Protein AF-A0A0R3T380-F1 (afdb_monomer_lite)

Radius of gyration: 19.11 Å; chains: 1; bounding box: 50×28×54 Å

Secondary structure (DSSP, 8-state):
-------HHHHHHHHHHHHHT-GGG-SS-----HHHHHHHHHHHHHHH---GGG-SSHHHHHHHHHHHHHHH---TT-TTTHHHHHHHTGGGS--TTTSPPPSS-S----HHHHHHHHHHHHHHHSTT--TT-TT-HHHHHHHHHHHHHHHHHHHH-SSHHHHHHHHHHHHHHHH-GGG-

Organism: Rodentolepis nana (NCBI:txid102285)

Structure (mmCIF, N/CA/C/O backbone):
data_AF-A0A0R3T380-F1
#
_entry.id   AF-A0A0R3T380-F1
#
loop_
_atom_site.group_PDB
_atom_site.id
_atom_site.type_symbol
_atom_site.label_atom_id
_atom_site.label_alt_id
_atom_site.label_comp_id
_atom_site.label_asym_id
_atom_site.label_entity_id
_atom_site.label_seq_id
_atom_site.pdbx_PDB_ins_code
_atom_site.Cartn_x
_atom_site.Cartn_y
_atom_site.Cartn_z
_atom_site.occupancy
_atom_site.B_iso_or_equiv
_atom_site.auth_seq_id
_atom_site.auth_comp_id
_atom_site.auth_asym_id
_atom_site.auth_atom_id
_atom_site.pdbx_PDB_model_num
ATOM 1 N N . MET A 1 1 ? -23.401 3.546 25.380 1.00 41.09 1 MET A N 1
ATOM 2 C CA . MET A 1 1 ? -23.414 2.854 24.072 1.00 41.09 1 MET A CA 1
ATOM 3 C C . MET A 1 1 ? -22.214 3.359 23.291 1.00 41.09 1 MET A C 1
ATOM 5 O O . MET A 1 1 ? -22.140 4.555 23.051 1.00 41.09 1 MET A O 1
ATOM 9 N N . SER A 1 2 ? -21.226 2.510 23.009 1.00 48.88 2 SER A N 1
ATOM 10 C CA . SER A 1 2 ? -20.008 2.932 22.303 1.00 48.88 2 SER A CA 1
ATOM 11 C C . SER A 1 2 ? -20.319 3.107 20.818 1.00 48.88 2 SER A C 1
ATOM 13 O O . SER A 1 2 ? -20.612 2.131 20.134 1.00 48.88 2 SER A O 1
ATOM 15 N N . THR A 1 3 ? -20.311 4.347 20.334 1.00 62.59 3 THR A N 1
ATOM 16 C CA . THR A 1 3 ? -20.633 4.682 18.942 1.00 62.59 3 THR A CA 1
ATOM 17 C C . THR A 1 3 ? -19.577 4.109 18.000 1.00 62.59 3 THR A C 1
ATOM 19 O O . THR A 1 3 ? -18.395 4.439 18.109 1.00 62.59 3 THR A O 1
ATOM 22 N N . ILE A 1 4 ? -20.001 3.259 17.063 1.00 73.56 4 ILE A N 1
ATOM 23 C CA . ILE A 1 4 ? -19.165 2.793 15.954 1.00 73.56 4 ILE A CA 1
ATOM 24 C C . ILE A 1 4 ? -18.767 4.017 15.122 1.00 73.56 4 ILE A C 1
ATOM 26 O O . ILE A 1 4 ? -19.634 4.782 14.703 1.00 73.56 4 ILE A O 1
ATOM 30 N N . ARG A 1 5 ? -17.465 4.238 14.905 1.00 84.19 5 ARG A N 1
ATOM 31 C CA . ARG A 1 5 ? -16.975 5.468 14.265 1.00 84.19 5 ARG A CA 1
ATOM 32 C C . ARG A 1 5 ? -16.072 5.163 13.078 1.00 84.19 5 ARG A C 1
ATOM 34 O O . ARG A 1 5 ? -14.933 4.739 13.254 1.00 84.19 5 ARG A O 1
ATOM 41 N N . LEU A 1 6 ? -16.556 5.453 11.876 1.00 91.62 6 LEU A N 1
ATOM 42 C CA . LEU A 1 6 ? -15.710 5.580 10.694 1.00 91.62 6 LEU A CA 1
ATOM 43 C C . LEU A 1 6 ? -14.883 6.870 10.812 1.00 91.62 6 LEU A C 1
ATOM 45 O O . LEU A 1 6 ? -15.432 7.946 11.050 1.00 91.62 6 LEU A O 1
ATOM 49 N N . SER A 1 7 ? -13.562 6.773 10.687 1.00 94.25 7 SER A N 1
ATOM 50 C CA . SER A 1 7 ? -12.667 7.935 10.672 1.00 94.25 7 SER A CA 1
ATOM 51 C C . SER A 1 7 ? -11.362 7.608 9.952 1.00 94.25 7 SER A C 1
ATOM 53 O O . SER A 1 7 ? -10.952 6.446 9.905 1.00 94.25 7 SER A O 1
ATOM 55 N N . LYS A 1 8 ? -10.679 8.640 9.439 1.00 93.12 8 LYS A N 1
ATOM 56 C CA . LYS A 1 8 ? -9.344 8.496 8.834 1.00 93.12 8 LYS A CA 1
ATOM 57 C C . LYS A 1 8 ? -8.346 7.823 9.786 1.00 93.12 8 LYS A C 1
ATOM 59 O O . LYS A 1 8 ? -7.592 6.946 9.375 1.00 93.12 8 LYS A O 1
ATOM 64 N N . ASP A 1 9 ? -8.405 8.170 11.073 1.00 92.50 9 ASP A N 1
ATOM 65 C CA . ASP A 1 9 ? -7.501 7.624 12.083 1.00 92.50 9 ASP A CA 1
ATOM 66 C C . ASP A 1 9 ? -7.775 6.135 12.309 1.00 92.50 9 ASP A C 1
ATOM 68 O O . ASP A 1 9 ? -6.839 5.343 12.374 1.00 92.50 9 ASP A O 1
ATOM 72 N N . ASN A 1 10 ? -9.047 5.726 12.367 1.00 93.62 10 ASN A N 1
ATOM 73 C CA . ASN A 1 10 ? -9.406 4.319 12.543 1.00 93.62 10 ASN A CA 1
ATOM 74 C C . ASN A 1 10 ? -9.007 3.469 11.328 1.00 93.62 10 ASN A C 1
ATOM 76 O O . ASN A 1 10 ? -8.533 2.348 11.516 1.00 93.62 10 ASN A O 1
ATOM 80 N N . ILE A 1 11 ? -9.114 4.001 10.101 1.00 94.94 11 ILE A N 1
ATOM 81 C CA . ILE A 1 11 ? -8.589 3.326 8.903 1.00 94.94 11 ILE A CA 1
ATOM 82 C C . ILE A 1 11 ? -7.064 3.200 8.986 1.00 94.94 11 ILE A C 1
ATOM 84 O O . ILE A 1 11 ? -6.543 2.103 8.786 1.00 94.94 11 ILE A O 1
ATOM 88 N N . ARG A 1 12 ? -6.343 4.275 9.334 1.00 94.81 12 ARG A N 1
ATOM 89 C CA . ARG A 1 12 ? -4.881 4.225 9.498 1.00 94.81 12 ARG A CA 1
ATOM 90 C C . ARG A 1 12 ? -4.475 3.150 10.510 1.00 94.81 12 ARG A C 1
ATOM 92 O O . ARG A 1 12 ? -3.640 2.314 10.190 1.00 94.81 12 ARG A O 1
ATOM 99 N N . TRP A 1 13 ? -5.087 3.119 11.697 1.00 92.69 13 TRP A N 1
ATOM 100 C CA . TRP A 1 13 ? -4.752 2.134 12.737 1.00 92.69 13 TRP A CA 1
ATOM 101 C C . TRP A 1 13 ? -5.115 0.703 12.360 1.00 92.69 13 TRP A C 1
ATOM 103 O O . TRP A 1 13 ? -4.351 -0.218 12.655 1.00 92.69 13 TRP A O 1
ATOM 113 N N . MET A 1 14 ? -6.243 0.508 11.674 1.00 92.75 14 MET A N 1
ATOM 114 C CA . MET A 1 14 ? -6.586 -0.784 11.091 1.00 92.75 14 MET A CA 1
ATOM 115 C C . MET A 1 14 ? -5.469 -1.269 10.159 1.00 92.75 14 MET A C 1
ATOM 117 O O . MET A 1 14 ? -5.038 -2.414 10.287 1.00 92.75 14 MET A O 1
ATOM 121 N N . LEU A 1 15 ? -4.992 -0.413 9.250 1.00 92.50 15 LEU A N 1
ATOM 122 C CA . LEU A 1 15 ? -3.957 -0.753 8.270 1.00 92.50 15 LEU A CA 1
ATOM 123 C C . LEU A 1 15 ? -2.593 -0.986 8.938 1.00 92.50 15 LEU A C 1
ATOM 125 O O . LEU A 1 15 ? -2.008 -2.046 8.726 1.00 92.50 15 LEU A O 1
ATOM 129 N N . HIS A 1 16 ? -2.158 -0.086 9.826 1.00 91.38 16 HIS A N 1
ATOM 130 C CA . HIS A 1 16 ? -0.963 -0.248 10.665 1.00 91.38 16 HIS A CA 1
ATOM 131 C C . HIS A 1 16 ? -0.956 -1.587 11.410 1.00 91.38 16 HIS A C 1
ATOM 133 O O . HIS A 1 16 ? 0.041 -2.302 11.438 1.00 91.38 16 HIS A O 1
ATOM 139 N N . SER A 1 17 ? -2.082 -1.976 12.019 1.00 88.50 17 SER A N 1
ATOM 140 C CA . SER A 1 17 ? -2.124 -3.209 12.811 1.00 88.50 17 SER A CA 1
ATOM 141 C C . SER A 1 17 ? -1.861 -4.470 11.976 1.00 88.50 17 SER A C 1
ATOM 143 O O . SER A 1 17 ? -1.377 -5.462 12.523 1.00 88.50 17 SER A O 1
ATOM 145 N N . ARG A 1 18 ? -2.118 -4.454 10.659 1.00 84.56 18 ARG A N 1
ATOM 146 C CA . ARG A 1 18 ? -1.849 -5.601 9.773 1.00 84.56 18 ARG A CA 1
ATOM 147 C C . ARG A 1 18 ? -0.351 -5.860 9.624 1.00 84.56 18 ARG A C 1
ATOM 149 O O . ARG A 1 18 ? 0.056 -7.015 9.686 1.00 84.56 18 ARG A O 1
ATOM 156 N N . THR A 1 19 ? 0.454 -4.808 9.490 1.00 79.44 19 THR A N 1
ATOM 157 C CA . THR A 1 19 ? 1.919 -4.904 9.389 1.00 79.44 19 THR A CA 1
ATOM 158 C C . THR A 1 19 ? 2.558 -5.057 10.770 1.00 79.44 19 THR A C 1
ATOM 160 O O . THR A 1 19 ? 3.451 -5.874 10.969 1.00 79.44 19 THR A O 1
ATOM 163 N N . CYS A 1 20 ? 2.045 -4.340 11.770 1.00 82.44 20 CYS A N 1
ATOM 164 C CA . CYS A 1 20 ? 2.656 -4.266 13.092 1.00 82.44 20 CYS A CA 1
ATOM 165 C C . CYS A 1 20 ? 2.381 -5.477 14.009 1.00 82.44 20 CYS A C 1
ATOM 167 O O . CYS A 1 20 ? 3.072 -5.675 15.007 1.00 82.44 20 CYS A O 1
ATOM 169 N N . THR A 1 21 ? 1.358 -6.291 13.746 1.00 65.88 21 THR A N 1
ATOM 170 C CA . THR A 1 21 ? 1.031 -7.444 14.614 1.00 65.88 21 THR A CA 1
ATOM 171 C C . THR A 1 21 ? 1.586 -8.773 14.109 1.00 65.88 21 THR A C 1
ATOM 173 O O . THR A 1 21 ? 1.270 -9.817 14.685 1.00 65.88 21 THR A O 1
ATOM 176 N N . ASP A 1 22 ? 2.334 -8.772 13.009 1.00 68.31 22 ASP A N 1
ATOM 177 C CA . ASP A 1 22 ? 2.970 -9.968 12.468 1.00 68.31 22 ASP A CA 1
ATOM 178 C C . ASP A 1 22 ? 4.341 -10.176 13.132 1.00 68.31 22 ASP A C 1
ATOM 180 O O . ASP A 1 22 ? 5.303 -9.453 12.890 1.00 68.31 22 ASP A O 1
ATOM 184 N N . GLU A 1 23 ? 4.410 -11.156 14.031 1.00 60.22 23 GLU A N 1
ATOM 185 C CA . GLU A 1 23 ? 5.599 -11.448 14.841 1.00 60.22 23 GLU A CA 1
ATOM 186 C C . GLU A 1 23 ? 6.739 -12.054 14.010 1.00 60.22 23 GLU A C 1
ATOM 188 O O . GLU A 1 23 ? 7.899 -11.911 14.382 1.00 60.22 23 GLU A O 1
ATOM 193 N N . LYS A 1 24 ? 6.436 -12.648 12.843 1.00 58.50 24 LYS A N 1
ATOM 194 C CA . LYS A 1 24 ? 7.451 -13.132 11.888 1.00 58.50 24 LYS A CA 1
ATOM 195 C C . LYS A 1 24 ? 8.143 -11.991 11.137 1.00 58.50 24 LYS A C 1
ATOM 197 O O . LYS A 1 24 ? 9.171 -12.204 10.505 1.00 58.50 24 LYS A O 1
ATOM 202 N N . ARG A 1 25 ? 7.570 -10.788 11.205 1.00 59.44 25 ARG A N 1
ATOM 203 C CA . ARG A 1 25 ? 7.959 -9.590 10.457 1.00 59.44 25 ARG A CA 1
ATOM 204 C C . ARG A 1 25 ? 8.685 -8.541 11.314 1.00 59.44 25 ARG A C 1
ATOM 206 O O . ARG A 1 25 ? 8.928 -7.430 10.852 1.00 59.44 25 ARG A O 1
ATOM 213 N N . GLN A 1 26 ? 9.051 -8.847 12.566 1.00 53.25 26 GLN A N 1
ATOM 214 C CA . GLN A 1 26 ? 9.659 -7.860 13.474 1.00 53.25 26 GLN A CA 1
ATOM 215 C C . GLN A 1 26 ? 10.981 -8.302 14.107 1.00 53.25 26 GLN A C 1
ATOM 217 O O . GLN A 1 26 ? 11.003 -9.248 14.888 1.00 53.25 26 GLN A O 1
ATOM 222 N N . PRO A 1 27 ? 12.040 -7.485 13.934 1.00 48.94 27 PRO A N 1
ATOM 223 C CA . PRO A 1 27 ? 13.022 -7.315 15.000 1.00 48.94 27 PRO A CA 1
ATOM 224 C C . PRO A 1 27 ? 13.216 -5.860 15.472 1.00 48.94 27 PRO A C 1
ATOM 226 O O . PRO A 1 27 ? 13.912 -5.660 16.460 1.00 48.94 27 PRO A O 1
ATOM 229 N N . ARG A 1 28 ? 12.654 -4.818 14.824 1.00 50.69 28 ARG A N 1
ATOM 230 C CA . ARG A 1 28 ? 13.154 -3.436 15.056 1.00 50.69 28 ARG A CA 1
ATOM 231 C C . ARG A 1 28 ? 12.278 -2.451 15.837 1.00 50.69 28 ARG A C 1
ATOM 233 O O . ARG A 1 28 ? 12.854 -1.512 16.378 1.00 50.69 28 ARG A O 1
ATOM 240 N N . LYS A 1 29 ? 10.956 -2.618 15.976 1.00 56.59 29 LYS A N 1
ATOM 241 C CA . LYS A 1 29 ? 10.146 -1.727 16.838 1.00 56.59 29 LYS A CA 1
ATOM 242 C C . LYS A 1 29 ? 8.936 -2.448 17.423 1.00 56.59 29 LYS A C 1
ATOM 244 O O . LYS A 1 29 ? 7.935 -2.637 16.744 1.00 56.59 29 LYS A O 1
ATOM 249 N N . ILE A 1 30 ? 9.003 -2.770 18.713 1.00 69.69 30 ILE A N 1
ATOM 250 C CA . ILE A 1 30 ? 7.806 -3.078 19.500 1.00 69.69 30 ILE A CA 1
ATOM 251 C C . ILE A 1 30 ? 6.954 -1.804 19.501 1.00 69.69 30 ILE A C 1
ATOM 253 O O . ILE A 1 30 ? 7.294 -0.837 20.185 1.00 69.69 30 ILE A O 1
ATOM 257 N N . CYS A 1 31 ? 5.883 -1.766 18.706 1.00 80.44 31 CYS A N 1
ATOM 258 C CA . CYS A 1 31 ? 4.934 -0.658 18.747 1.00 80.44 31 CYS A CA 1
ATOM 259 C C . CYS A 1 31 ? 4.267 -0.624 20.123 1.00 80.44 31 CYS A C 1
ATOM 261 O O . CYS A 1 31 ? 3.693 -1.615 20.577 1.00 80.44 31 CYS A O 1
ATOM 263 N N . ARG A 1 32 ? 4.369 0.524 20.794 1.00 85.62 32 ARG A N 1
ATOM 264 C CA . ARG A 1 32 ? 3.787 0.756 22.122 1.00 85.62 32 ARG A CA 1
ATOM 265 C C . ARG A 1 32 ? 2.565 1.670 22.076 1.00 85.62 32 ARG A C 1
ATOM 267 O O . ARG A 1 32 ? 2.086 2.074 23.130 1.00 85.62 32 ARG A O 1
ATOM 274 N N . ASP A 1 33 ? 2.066 2.008 20.883 1.00 88.94 33 ASP A N 1
ATOM 275 C CA . ASP A 1 33 ? 0.860 2.825 20.774 1.00 88.94 33 ASP A CA 1
ATOM 276 C C . ASP A 1 33 ? -0.333 2.057 21.376 1.00 88.94 33 ASP A C 1
ATOM 278 O O . ASP A 1 33 ? -0.613 0.931 20.940 1.00 88.94 33 ASP A O 1
ATOM 282 N N . PRO A 1 34 ? -1.058 2.634 22.352 1.00 90.19 34 PRO A N 1
ATOM 283 C CA . PRO A 1 34 ? -2.175 1.961 23.009 1.00 90.19 34 PRO A CA 1
ATOM 284 C C . PRO A 1 34 ? -3.244 1.451 22.034 1.00 90.19 34 PRO A C 1
ATOM 286 O O . PRO A 1 34 ? -3.855 0.410 22.275 1.00 90.19 34 PRO A O 1
ATOM 289 N N . ARG A 1 35 ? -3.447 2.142 20.904 1.00 89.69 35 ARG A N 1
ATOM 290 C CA . ARG A 1 35 ? -4.421 1.755 19.873 1.00 89.69 35 ARG A CA 1
ATOM 291 C C . ARG A 1 35 ? -3.981 0.488 19.149 1.00 89.69 35 ARG A C 1
ATOM 293 O O . ARG A 1 35 ? -4.794 -0.412 18.945 1.00 89.69 35 ARG A O 1
ATOM 300 N N . CYS A 1 36 ? -2.695 0.382 18.814 1.00 89.06 36 CYS A N 1
ATOM 301 C CA . CYS A 1 36 ? -2.135 -0.829 18.219 1.00 89.06 36 CYS A CA 1
ATOM 302 C C . CYS A 1 36 ? -2.186 -2.007 19.199 1.00 89.06 36 CYS A C 1
ATOM 304 O O . CYS A 1 36 ? -2.544 -3.116 18.806 1.00 89.06 36 CYS A O 1
ATOM 306 N N . LEU A 1 37 ? -1.874 -1.778 20.479 1.00 88.81 37 LEU A N 1
ATOM 307 C CA . LEU A 1 37 ? -1.944 -2.820 21.507 1.00 88.81 37 LEU A CA 1
ATOM 308 C C . LEU A 1 37 ? -3.375 -3.351 21.681 1.00 88.81 37 LEU A C 1
ATOM 310 O O . LEU A 1 37 ? -3.573 -4.565 21.698 1.00 88.81 37 LEU A O 1
ATOM 314 N N . ALA A 1 38 ? -4.376 -2.468 21.722 1.00 91.44 38 ALA A N 1
ATOM 315 C CA . ALA A 1 38 ? -5.785 -2.861 21.778 1.00 91.44 38 ALA A CA 1
ATOM 316 C C . ALA A 1 38 ? -6.219 -3.663 20.535 1.00 91.44 38 ALA A C 1
ATOM 318 O O . ALA A 1 38 ? -6.906 -4.678 20.655 1.00 91.44 38 ALA A O 1
ATOM 319 N N . LEU A 1 39 ? -5.778 -3.258 19.338 1.00 90.88 39 LEU A N 1
ATOM 320 C CA . LEU A 1 39 ? -6.035 -4.008 18.104 1.00 90.88 39 LEU A CA 1
ATOM 321 C C . LEU A 1 39 ? -5.349 -5.379 18.102 1.00 90.88 39 LEU A C 1
ATOM 323 O O . LEU A 1 39 ? -5.958 -6.362 17.677 1.00 90.88 39 LEU A O 1
ATOM 327 N N . LYS A 1 40 ? -4.121 -5.475 18.629 1.00 88.56 40 LYS A N 1
ATOM 328 C CA . LYS A 1 40 ? -3.390 -6.744 18.762 1.00 88.56 40 LYS A CA 1
ATOM 329 C C . LYS A 1 40 ? -4.158 -7.739 19.636 1.00 88.56 40 LYS A C 1
ATOM 331 O O . LYS A 1 40 ? -4.256 -8.905 19.262 1.00 88.56 40 LYS A O 1
ATOM 336 N N . GLN A 1 41 ? -4.757 -7.282 20.739 1.00 90.75 41 GLN A N 1
ATOM 337 C CA . GLN A 1 41 ? -5.535 -8.130 21.654 1.00 90.75 41 GLN A CA 1
ATOM 338 C C . GLN A 1 41 ? -6.756 -8.777 20.990 1.00 90.75 41 GLN A C 1
ATOM 340 O O . GL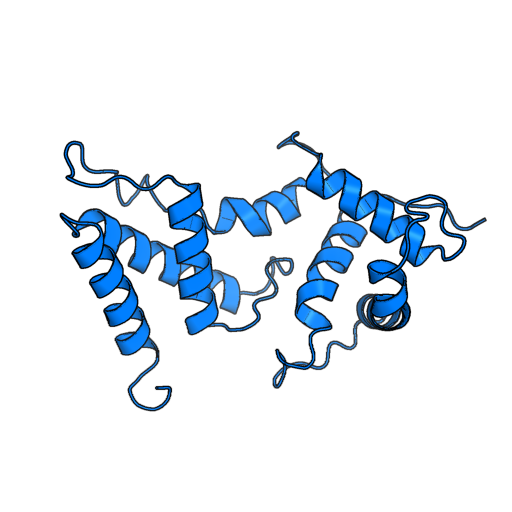N A 1 41 ? -7.107 -9.906 21.320 1.00 90.75 41 GLN A O 1
ATOM 345 N N . ILE A 1 42 ? -7.392 -8.094 20.033 1.00 92.88 42 ILE A N 1
ATOM 346 C CA . ILE A 1 42 ? -8.582 -8.616 19.348 1.00 92.88 42 ILE A CA 1
ATOM 347 C C . ILE A 1 42 ? -8.286 -9.206 17.963 1.00 92.88 42 ILE A C 1
ATOM 349 O O . ILE A 1 42 ? -9.220 -9.598 17.267 1.00 92.88 42 ILE A O 1
ATOM 353 N N . LYS A 1 43 ? -7.017 -9.287 17.540 1.00 90.88 43 LYS A N 1
ATOM 354 C CA . LYS A 1 43 ? -6.618 -9.717 16.186 1.00 90.88 43 LYS A CA 1
ATOM 355 C C . LYS A 1 43 ? -7.255 -11.047 15.774 1.00 90.88 43 LYS A C 1
ATOM 357 O O . LYS A 1 43 ? -7.849 -11.141 14.701 1.00 90.88 43 LYS A O 1
ATOM 362 N N . GLN A 1 44 ? -7.154 -12.064 16.633 1.00 92.00 44 GLN A N 1
ATOM 363 C CA . GLN A 1 44 ? -7.716 -13.394 16.365 1.00 92.00 44 GLN A CA 1
ATOM 364 C C . GLN A 1 44 ? -9.243 -13.348 16.243 1.00 92.00 44 GLN A C 1
ATOM 366 O O . GLN A 1 44 ? -9.814 -13.967 15.348 1.00 92.00 44 GLN A O 1
ATOM 371 N N . HIS A 1 45 ? -9.901 -12.557 17.096 1.00 95.31 45 HIS A N 1
ATOM 372 C CA . HIS A 1 45 ? -11.341 -12.352 17.017 1.00 95.31 45 HIS A CA 1
ATOM 373 C C . HIS A 1 45 ? -11.736 -11.682 15.699 1.00 95.31 45 HIS A C 1
ATOM 375 O O . HIS A 1 45 ? -12.614 -12.191 15.016 1.00 95.31 45 HIS A O 1
ATOM 381 N N . VAL A 1 46 ? -11.081 -10.582 15.312 1.00 93.06 46 VAL A N 1
ATOM 382 C CA . VAL A 1 46 ? -11.372 -9.865 14.056 1.00 93.06 46 VAL A CA 1
ATOM 383 C C . VAL A 1 46 ? -11.235 -10.790 12.845 1.00 93.06 46 VAL A C 1
ATOM 385 O O . VAL A 1 46 ? -12.066 -10.729 11.946 1.00 93.06 46 VAL A O 1
ATOM 388 N N . HIS A 1 47 ? -10.234 -11.675 12.836 1.00 91.19 47 HIS A N 1
ATOM 389 C CA . HIS A 1 47 ? -10.032 -12.640 11.753 1.00 91.19 47 HIS A CA 1
ATOM 390 C C . HIS A 1 47 ? -11.140 -13.709 11.678 1.00 91.19 47 HIS A C 1
ATOM 392 O O . HIS A 1 47 ? -11.528 -14.118 10.587 1.00 91.19 47 HIS A O 1
ATOM 398 N N . ALA A 1 48 ? -11.656 -14.172 12.821 1.00 95.69 48 ALA A N 1
ATOM 399 C CA . ALA A 1 48 ? -12.678 -15.224 12.883 1.00 95.69 48 ALA A CA 1
ATOM 400 C C . ALA A 1 48 ? -14.128 -14.695 12.904 1.00 95.69 48 ALA A C 1
ATOM 402 O O . ALA A 1 48 ? -15.078 -15.459 12.708 1.00 95.69 48 ALA A O 1
ATOM 403 N N . CYS A 1 49 ? -14.327 -13.406 13.180 1.00 96.56 49 CYS A N 1
ATOM 404 C CA . CYS A 1 49 ? -15.643 -12.823 13.403 1.00 96.56 49 CYS A CA 1
ATOM 405 C C . CYS A 1 49 ? -16.438 -12.686 12.100 1.00 96.56 49 CYS A C 1
ATOM 407 O O . CYS A 1 49 ? -16.023 -12.011 11.163 1.00 96.56 49 CYS A O 1
ATOM 409 N N . ARG A 1 50 ? -17.646 -13.262 12.084 1.00 95.94 50 ARG A N 1
ATOM 410 C CA . ARG A 1 50 ? -18.603 -13.164 10.965 1.00 95.94 50 ARG A CA 1
ATOM 411 C C . ARG A 1 50 ? -19.723 -12.146 11.190 1.00 95.94 50 ARG A C 1
ATOM 413 O O . ARG A 1 50 ? -20.528 -11.924 10.299 1.00 95.94 50 ARG A O 1
ATOM 420 N N . ARG A 1 51 ? -19.796 -11.536 12.381 1.00 95.75 51 ARG A N 1
ATOM 421 C CA . ARG A 1 51 ? -20.856 -10.571 12.737 1.00 95.75 51 ARG A CA 1
ATOM 422 C C . ARG A 1 51 ? -20.630 -9.183 12.136 1.00 95.75 51 ARG A C 1
ATOM 424 O O . ARG A 1 51 ? -21.550 -8.373 12.144 1.00 95.75 51 ARG A O 1
ATOM 431 N N . GLY A 1 52 ? -19.413 -8.896 11.667 1.00 92.31 52 GLY A N 1
ATOM 432 C CA . GLY A 1 52 ? -19.059 -7.607 11.080 1.00 92.31 52 GLY A CA 1
ATOM 433 C C . GLY A 1 52 ? -19.412 -6.439 12.003 1.00 92.31 52 GLY A C 1
ATOM 434 O O . GLY A 1 52 ? -19.042 -6.427 13.180 1.00 92.31 52 GLY A O 1
ATOM 435 N N . GLN A 1 53 ? -20.163 -5.479 11.466 1.00 93.19 53 GLN A N 1
ATOM 436 C CA . GLN A 1 53 ? -20.591 -4.272 12.176 1.00 93.19 53 GLN A CA 1
ATOM 437 C C . GLN A 1 53 ? -21.523 -4.562 13.370 1.00 93.19 53 GLN A C 1
ATOM 439 O O . GLN A 1 53 ? -21.596 -3.764 14.298 1.00 93.19 53 GLN A O 1
ATOM 444 N N . SER A 1 54 ? -22.191 -5.722 13.395 1.00 94.62 54 SER A N 1
ATOM 445 C CA . SER A 1 54 ? -23.080 -6.156 14.486 1.00 94.62 54 SER A CA 1
ATOM 446 C C . SER A 1 54 ? -22.350 -6.910 15.607 1.00 94.62 54 SER A C 1
ATOM 448 O O . SER A 1 54 ? -22.980 -7.534 16.464 1.00 94.62 54 SER A O 1
ATOM 450 N N . CYS A 1 55 ? -21.014 -6.926 15.603 1.00 96.19 55 CYS A N 1
ATOM 451 C CA . CYS A 1 55 ? -20.246 -7.566 16.664 1.00 96.19 55 CYS A CA 1
ATOM 452 C C . CYS A 1 55 ? -20.423 -6.827 18.010 1.00 96.19 55 CYS A C 1
ATOM 454 O O . CYS A 1 55 ? -20.269 -5.608 18.051 1.00 96.19 55 CYS A O 1
ATOM 456 N N . PRO A 1 56 ? -20.664 -7.534 19.136 1.00 94.81 56 PRO A N 1
ATOM 457 C CA . PRO A 1 56 ? -20.755 -6.897 20.452 1.00 94.81 56 PRO A CA 1
ATOM 458 C C . PRO A 1 56 ? -19.414 -6.335 20.948 1.00 94.81 56 PRO A C 1
ATOM 460 O O . PRO A 1 56 ? -19.410 -5.535 21.877 1.00 94.81 56 PRO A O 1
ATOM 463 N N . ILE A 1 57 ? -18.280 -6.740 20.355 1.00 95.06 57 ILE A N 1
ATOM 464 C CA . ILE A 1 57 ? -16.960 -6.172 20.655 1.00 95.06 57 ILE A CA 1
ATOM 465 C C . ILE A 1 57 ? -16.819 -4.848 19.882 1.00 95.06 57 ILE A C 1
ATOM 467 O O . ILE A 1 57 ? -16.653 -4.889 18.658 1.00 95.06 57 ILE A O 1
ATOM 471 N N . PRO A 1 58 ? -16.816 -3.674 20.549 1.00 94.12 58 PRO A N 1
ATOM 472 C CA . PRO A 1 58 ? -16.913 -2.381 19.860 1.00 94.12 58 PRO A CA 1
ATOM 473 C C . PRO A 1 58 ? -15.768 -2.107 18.880 1.00 94.12 58 PRO A C 1
ATOM 475 O O . PRO A 1 58 ? -15.973 -1.560 17.795 1.00 94.12 58 PRO A O 1
ATOM 478 N N . LEU A 1 59 ? -14.551 -2.520 19.242 1.00 93.50 59 LEU A N 1
ATOM 479 C CA . LEU A 1 59 ? -13.381 -2.352 18.386 1.00 93.50 59 LEU A CA 1
ATOM 480 C C . LEU A 1 59 ? -13.450 -3.272 17.154 1.00 93.50 59 LEU A C 1
ATOM 482 O O . LEU A 1 59 ? -13.089 -2.842 16.064 1.00 93.50 59 LEU A O 1
ATOM 486 N N . CYS A 1 60 ? -14.007 -4.483 17.278 1.00 95.62 60 CYS A N 1
ATOM 487 C CA . CYS A 1 60 ? -14.260 -5.350 16.124 1.00 95.62 60 CYS A CA 1
ATOM 488 C C . CYS A 1 60 ? -15.292 -4.732 15.175 1.00 95.62 60 CYS A C 1
ATOM 490 O O . CYS A 1 60 ? -15.055 -4.693 13.971 1.00 95.62 60 CYS A O 1
ATOM 492 N N . ALA A 1 61 ? -16.411 -4.226 15.705 1.00 96.19 61 ALA A N 1
ATOM 493 C CA . ALA A 1 61 ? -17.436 -3.561 14.901 1.00 96.19 61 ALA A CA 1
ATOM 494 C C . ALA A 1 61 ? -16.870 -2.336 14.158 1.00 96.19 61 ALA A C 1
ATOM 496 O O . ALA A 1 61 ? -17.114 -2.156 12.967 1.00 96.19 61 ALA A O 1
ATOM 497 N N . THR A 1 62 ? -16.035 -1.541 14.836 1.00 95.31 62 THR A N 1
ATOM 498 C CA . THR A 1 62 ? -15.341 -0.387 14.239 1.00 95.31 62 THR A CA 1
ATOM 499 C C . THR A 1 62 ? -14.404 -0.802 13.107 1.00 95.31 62 THR A C 1
ATOM 501 O O . THR A 1 62 ? -14.423 -0.190 12.039 1.00 95.31 62 THR A O 1
ATOM 504 N N . ILE A 1 63 ? -13.607 -1.856 13.309 1.00 95.06 63 ILE A N 1
ATOM 505 C CA . ILE A 1 63 ? -12.703 -2.375 12.278 1.00 95.06 63 ILE A CA 1
ATOM 506 C C . ILE A 1 63 ? -13.477 -2.951 11.093 1.00 95.06 63 ILE A C 1
ATOM 508 O O . ILE A 1 63 ? -13.071 -2.727 9.958 1.00 95.06 63 ILE A O 1
ATOM 512 N N . ALA A 1 64 ? -14.607 -3.622 11.330 1.00 95.19 64 ALA A N 1
ATOM 513 C CA . ALA A 1 64 ? -15.467 -4.115 10.260 1.00 95.19 64 ALA A CA 1
ATOM 514 C C . ALA A 1 64 ? -15.990 -2.970 9.375 1.00 95.19 64 ALA A C 1
ATOM 516 O O . ALA A 1 64 ? -15.820 -3.035 8.162 1.00 95.19 64 ALA A O 1
ATOM 517 N N . VAL A 1 65 ? -16.519 -1.893 9.975 1.00 95.50 65 VAL A N 1
ATOM 518 C CA . VAL A 1 65 ? -16.960 -0.692 9.235 1.00 95.50 65 VAL A CA 1
ATOM 519 C C . VAL A 1 65 ? -15.812 -0.056 8.449 1.00 95.50 65 VAL A C 1
ATOM 521 O O . VAL A 1 65 ? -15.969 0.278 7.277 1.00 95.50 65 VAL A O 1
ATOM 524 N N . CYS A 1 66 ? -14.647 0.119 9.080 1.00 95.94 66 CYS A N 1
ATOM 525 C CA . CYS A 1 66 ? -13.491 0.739 8.429 1.00 95.94 66 CYS A CA 1
ATOM 526 C C . CYS A 1 66 ? -12.969 -0.102 7.260 1.00 95.94 66 CYS A C 1
ATOM 528 O O . CYS A 1 66 ? -12.640 0.456 6.215 1.00 95.94 66 CYS A O 1
ATOM 530 N N . LYS A 1 67 ? -12.911 -1.429 7.429 1.00 94.75 67 LYS A N 1
ATOM 531 C CA . LYS A 1 67 ? -12.495 -2.371 6.386 1.00 94.75 67 LYS A CA 1
ATOM 532 C C . LYS A 1 67 ? -13.444 -2.299 5.193 1.00 94.75 67 LYS A C 1
ATOM 534 O O . LYS A 1 67 ? -12.988 -2.060 4.081 1.00 94.75 67 LYS A O 1
ATOM 539 N N . GLU A 1 68 ? -14.742 -2.451 5.442 1.00 95.12 68 GLU A N 1
ATOM 540 C CA . GLU A 1 68 ? -15.774 -2.445 4.403 1.00 95.12 68 GLU A CA 1
ATOM 541 C C . GLU A 1 68 ? -15.784 -1.134 3.613 1.00 95.12 68 GLU A C 1
ATOM 543 O O . GLU A 1 68 ? -15.797 -1.150 2.382 1.00 95.12 68 GLU A O 1
ATOM 548 N N . HIS A 1 69 ? -15.705 0.006 4.307 1.00 96.12 69 HIS A N 1
ATOM 549 C CA . HIS A 1 69 ? -15.615 1.301 3.646 1.00 96.12 69 HIS A CA 1
ATOM 550 C C . HIS A 1 69 ? -14.322 1.438 2.832 1.00 96.12 69 HIS A C 1
ATOM 552 O O . HIS A 1 69 ? -14.377 1.856 1.684 1.00 96.12 69 HIS A O 1
ATOM 558 N N . PHE A 1 70 ? -13.155 1.078 3.376 1.00 95.69 70 PHE A N 1
ATOM 559 C CA . PHE A 1 70 ? -11.886 1.238 2.656 1.00 95.69 70 PHE A CA 1
ATOM 560 C C . PHE A 1 70 ? -11.790 0.361 1.395 1.00 95.69 70 PHE A C 1
ATOM 562 O O . PHE A 1 70 ? -11.216 0.790 0.388 1.00 95.69 70 PHE A O 1
ATOM 569 N N . GLU A 1 71 ? -12.354 -0.849 1.444 1.00 94.19 71 GLU A N 1
ATOM 570 C CA . GLU A 1 71 ? -12.363 -1.812 0.335 1.00 94.19 71 GLU A CA 1
ATOM 571 C C . GLU A 1 71 ? -13.374 -1.431 -0.758 1.00 94.19 71 GLU A C 1
ATOM 573 O O . GLU A 1 71 ? -13.052 -1.550 -1.936 1.00 94.19 71 GLU A O 1
ATOM 578 N N . SER A 1 72 ? -14.553 -0.910 -0.397 1.00 95.25 72 SER A N 1
ATOM 579 C CA . SER A 1 72 ? -15.605 -0.555 -1.368 1.00 95.25 72 SER A CA 1
ATOM 580 C C . SER A 1 72 ? -15.598 0.912 -1.821 1.00 95.25 72 SER A C 1
ATOM 582 O O . SER A 1 72 ? -16.223 1.252 -2.825 1.00 95.25 72 SER A O 1
ATOM 584 N N . CYS A 1 73 ? -14.895 1.805 -1.117 1.00 95.75 73 CYS A N 1
ATOM 585 C CA . CYS A 1 73 ? -14.848 3.225 -1.462 1.00 95.75 73 CYS A CA 1
ATOM 586 C C . CYS A 1 73 ? -14.026 3.464 -2.736 1.00 95.75 73 CYS A C 1
ATOM 588 O O . CYS A 1 73 ? -12.799 3.306 -2.738 1.00 95.75 73 CYS A O 1
ATOM 590 N N . VAL A 1 74 ? -14.719 3.924 -3.781 1.00 93.88 74 VAL A N 1
ATOM 591 C CA . VAL A 1 74 ? -14.160 4.350 -5.077 1.00 93.88 74 VAL A CA 1
ATOM 592 C C . VAL A 1 74 ? -14.044 5.873 -5.217 1.00 93.88 74 VAL A C 1
ATOM 594 O O . VAL A 1 74 ? -13.505 6.360 -6.203 1.00 93.88 74 VAL A O 1
ATOM 597 N N . ASP A 1 75 ? -14.549 6.637 -4.243 1.00 94.44 75 ASP A N 1
ATOM 598 C CA . ASP A 1 75 ? -14.441 8.096 -4.253 1.00 94.44 75 ASP A CA 1
ATOM 599 C C . ASP A 1 75 ? -13.014 8.540 -3.895 1.00 94.44 75 ASP A C 1
ATOM 601 O O . ASP A 1 75 ? -12.604 8.513 -2.729 1.00 94.44 75 ASP A O 1
ATOM 605 N N . ASP A 1 76 ? -12.274 8.995 -4.906 1.00 88.25 76 ASP A N 1
ATOM 606 C CA . ASP A 1 76 ? -10.925 9.553 -4.767 1.00 88.25 76 ASP A CA 1
ATOM 607 C C . ASP A 1 76 ? -10.878 10.806 -3.870 1.00 88.25 76 ASP A C 1
ATOM 609 O O . ASP A 1 76 ? -9.822 11.152 -3.334 1.00 88.25 76 ASP A O 1
ATOM 613 N N . ARG A 1 77 ? -12.013 11.491 -3.667 1.00 93.06 77 ARG A N 1
ATOM 614 C CA . ARG A 1 77 ? -12.130 12.676 -2.804 1.00 93.06 77 ARG A CA 1
ATOM 615 C C . ARG A 1 77 ? -12.646 12.350 -1.403 1.00 93.06 77 ARG A C 1
ATOM 617 O O . ARG A 1 77 ? -12.796 13.266 -0.591 1.00 93.06 77 ARG A O 1
ATOM 624 N N . CYS A 1 78 ? -12.848 11.075 -1.071 1.00 95.38 78 CYS A N 1
ATOM 625 C CA . CYS A 1 78 ? -13.316 10.670 0.247 1.00 95.38 78 CYS A CA 1
ATOM 626 C C . CYS A 1 78 ? -12.321 11.097 1.337 1.00 95.38 78 CYS A C 1
ATOM 628 O O . CYS A 1 78 ? -11.227 10.545 1.464 1.00 95.38 78 CYS A O 1
ATOM 630 N N . PHE A 1 79 ? -12.719 12.045 2.188 1.00 94.25 79 PHE A N 1
ATOM 631 C CA . PHE A 1 79 ? -11.882 12.582 3.269 1.00 94.25 79 PHE A CA 1
ATOM 632 C C . PHE A 1 79 ? -11.402 11.532 4.280 1.00 94.25 79 PHE A C 1
ATOM 634 O O . PHE A 1 79 ? -10.391 11.745 4.947 1.00 94.25 79 PHE A O 1
ATOM 641 N N . THR A 1 80 ? -12.114 10.412 4.394 1.00 95.44 80 THR A N 1
ATOM 642 C CA . THR A 1 80 ? -11.758 9.299 5.280 1.00 95.44 80 THR A CA 1
ATOM 643 C C . THR A 1 80 ? -10.685 8.405 4.655 1.00 95.44 80 THR A C 1
ATOM 645 O O . THR A 1 80 ? -9.777 7.960 5.354 1.00 95.44 80 THR A O 1
ATOM 648 N N . CYS A 1 81 ? -10.772 8.153 3.345 1.00 96.31 81 CYS A N 1
ATOM 649 C CA . CYS A 1 81 ? -9.928 7.184 2.644 1.00 96.31 81 CYS A CA 1
ATOM 650 C C . CYS A 1 81 ? -8.722 7.805 1.938 1.00 96.31 81 CYS A C 1
ATOM 652 O O . CYS A 1 81 ? -7.712 7.119 1.803 1.00 96.31 81 CYS A O 1
ATOM 654 N N . LYS A 1 82 ? -8.807 9.065 1.490 1.00 95.00 82 LYS A N 1
ATOM 655 C CA . LYS A 1 82 ? -7.851 9.682 0.552 1.00 95.00 82 LYS A CA 1
ATOM 656 C C . LYS A 1 82 ? -6.384 9.506 0.949 1.00 95.00 82 LYS A C 1
ATOM 658 O O . LYS A 1 82 ? -5.577 9.105 0.119 1.00 95.00 82 LYS A O 1
ATOM 663 N N . ASP A 1 83 ? -6.052 9.709 2.223 1.00 94.81 83 ASP A N 1
ATOM 664 C CA . ASP A 1 83 ? -4.671 9.658 2.709 1.00 94.81 83 ASP A CA 1
ATOM 665 C C . ASP A 1 83 ? -4.140 8.218 2.663 1.00 94.81 83 ASP A C 1
ATOM 667 O O . ASP A 1 83 ? -2.993 7.977 2.296 1.00 94.81 83 ASP A O 1
ATOM 671 N N . MET A 1 84 ? -4.996 7.241 2.978 1.00 95.38 84 MET A N 1
ATOM 672 C CA . MET A 1 84 ? -4.649 5.819 2.952 1.00 95.38 84 MET A CA 1
ATOM 673 C C . MET A 1 84 ? -4.683 5.241 1.532 1.00 95.38 84 MET A C 1
ATOM 675 O O . MET A 1 84 ? -3.846 4.411 1.188 1.00 95.38 84 MET A O 1
ATOM 679 N N . LYS A 1 85 ? -5.576 5.720 0.657 1.00 93.81 85 LYS A N 1
ATOM 680 C CA . LYS A 1 85 ? -5.532 5.387 -0.773 1.00 93.81 85 LYS A CA 1
ATOM 681 C C . LYS A 1 85 ? -4.258 5.947 -1.415 1.00 93.81 85 LYS A C 1
ATOM 683 O O . LYS A 1 85 ? -3.586 5.246 -2.169 1.00 93.81 85 LYS A O 1
ATOM 688 N N . TYR A 1 86 ? -3.876 7.177 -1.069 1.00 93.50 86 TYR A N 1
ATOM 689 C CA . TYR A 1 86 ? -2.601 7.756 -1.484 1.00 93.50 86 TYR A CA 1
ATOM 690 C C . TYR A 1 86 ? -1.424 6.909 -0.989 1.00 93.50 86 TYR A C 1
ATOM 692 O O . TYR A 1 86 ? -0.574 6.510 -1.785 1.00 93.50 86 TYR A O 1
ATOM 700 N N . ALA A 1 87 ? -1.424 6.571 0.302 1.00 93.38 87 ALA A N 1
ATOM 701 C CA . ALA A 1 87 ? -0.384 5.781 0.944 1.00 93.38 87 ALA A CA 1
ATOM 702 C C . ALA A 1 87 ? -0.119 4.423 0.268 1.00 93.38 87 ALA A C 1
ATOM 704 O O . ALA A 1 87 ? 1.038 4.088 0.030 1.00 93.38 87 ALA A O 1
ATOM 705 N N . PHE A 1 88 ? -1.173 3.660 -0.042 1.00 91.12 88 PHE A N 1
ATOM 706 C CA . PHE A 1 88 ? -1.054 2.278 -0.528 1.00 91.12 88 PHE A CA 1
ATOM 707 C C . PHE A 1 88 ? -1.058 2.142 -2.057 1.00 91.12 88 PHE A C 1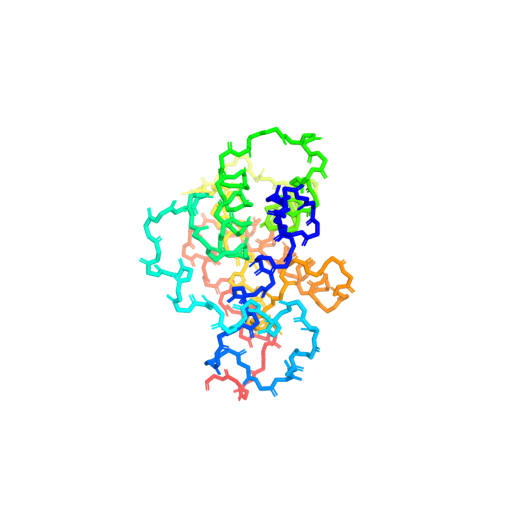
ATOM 709 O O . PHE A 1 88 ? -0.475 1.191 -2.583 1.00 91.12 88 PHE A O 1
ATOM 716 N N . TYR A 1 89 ? -1.696 3.071 -2.776 1.00 89.62 89 TYR A N 1
ATOM 717 C CA . TYR A 1 89 ? -1.847 2.976 -4.231 1.00 89.62 89 TYR A CA 1
ATOM 718 C C . TYR A 1 89 ? -1.056 4.052 -4.964 1.00 89.62 89 TYR A C 1
ATOM 720 O O . TYR A 1 89 ? -0.267 3.730 -5.841 1.00 89.62 89 TYR A O 1
ATOM 728 N N . LYS A 1 90 ? -1.208 5.332 -4.605 1.00 89.75 90 LYS A N 1
ATOM 729 C CA . LYS A 1 90 ? -0.596 6.422 -5.388 1.00 89.75 90 LYS A CA 1
ATOM 730 C C . LYS A 1 90 ? 0.919 6.521 -5.195 1.00 89.75 90 LYS A C 1
ATOM 732 O O . LYS A 1 90 ? 1.630 6.834 -6.142 1.00 89.75 90 LYS A O 1
ATOM 737 N N . ARG A 1 91 ? 1.434 6.215 -3.998 1.00 92.81 91 ARG A N 1
ATOM 738 C CA . ARG A 1 91 ? 2.883 6.240 -3.717 1.00 92.81 91 ARG A CA 1
ATOM 739 C C . ARG A 1 91 ? 3.678 5.177 -4.482 1.00 92.81 91 ARG A C 1
ATOM 741 O O . ARG A 1 91 ? 4.884 5.351 -4.636 1.00 92.81 91 ARG A O 1
ATOM 748 N N . VAL A 1 92 ? 3.025 4.119 -4.962 1.00 92.69 92 VAL A N 1
ATOM 749 C CA . VAL A 1 92 ? 3.661 3.029 -5.720 1.00 92.69 92 VAL A CA 1
ATOM 750 C C . VAL A 1 9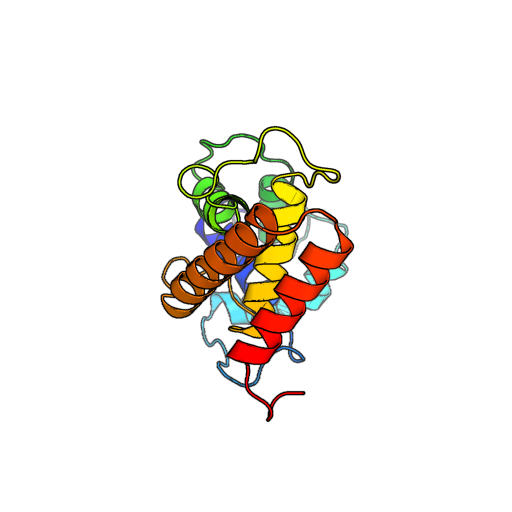2 ? 3.421 3.137 -7.225 1.00 92.69 92 VAL A C 1
ATOM 752 O O . VAL A 1 92 ? 3.790 2.234 -7.958 1.00 92.69 92 VAL A O 1
ATOM 755 N N . ILE A 1 93 ? 2.817 4.227 -7.709 1.00 91.44 93 ILE A N 1
ATOM 756 C CA . ILE A 1 93 ? 2.669 4.444 -9.150 1.00 91.44 93 ILE A CA 1
ATOM 757 C C . ILE A 1 93 ? 4.051 4.766 -9.745 1.00 91.44 93 ILE A C 1
ATOM 759 O O . ILE A 1 93 ? 4.748 5.636 -9.207 1.00 91.44 93 ILE A O 1
ATOM 763 N N . PRO A 1 94 ? 4.452 4.105 -10.846 1.00 89.12 94 PRO A N 1
ATOM 764 C CA . PRO A 1 94 ? 5.663 4.452 -11.579 1.00 89.12 94 PRO A CA 1
ATOM 765 C C . PRO A 1 94 ? 5.672 5.900 -12.070 1.00 89.12 94 PRO A C 1
ATOM 767 O O . PRO A 1 94 ? 4.633 6.447 -12.446 1.00 89.12 94 PRO A O 1
ATOM 770 N N . ASN A 1 95 ? 6.850 6.519 -12.142 1.00 85.56 95 ASN A N 1
ATOM 771 C CA . ASN A 1 95 ? 6.966 7.896 -12.612 1.00 85.56 95 ASN A CA 1
ATOM 772 C C . ASN A 1 95 ? 6.994 7.960 -14.147 1.00 85.56 95 ASN A C 1
ATOM 774 O O . ASN A 1 95 ? 8.051 8.083 -14.763 1.00 85.56 95 ASN A O 1
ATOM 778 N N . VAL A 1 96 ? 5.813 7.874 -14.760 1.00 85.25 96 VAL A N 1
ATOM 779 C CA . VAL A 1 96 ? 5.647 7.915 -16.222 1.00 85.25 96 VAL A CA 1
ATOM 780 C C . VAL A 1 96 ? 5.901 9.290 -16.842 1.00 85.25 96 VAL A C 1
ATOM 782 O O . VAL A 1 96 ? 6.097 9.376 -18.049 1.00 85.25 96 VAL A O 1
ATOM 785 N N . GLU A 1 97 ? 5.895 10.359 -16.043 1.00 85.19 97 GLU A N 1
ATOM 786 C CA . GLU A 1 97 ? 6.194 11.713 -16.527 1.00 85.19 97 GLU A CA 1
ATOM 787 C C . GLU A 1 97 ? 7.690 11.874 -16.806 1.00 85.19 97 GLU A C 1
ATOM 789 O O . GLU A 1 97 ? 8.076 12.420 -17.837 1.00 85.19 97 GLU A O 1
ATOM 794 N N . ILE A 1 98 ? 8.533 11.358 -15.906 1.00 82.81 98 ILE A N 1
ATOM 795 C CA . ILE A 1 98 ? 9.993 11.383 -16.059 1.00 82.81 98 ILE A CA 1
ATOM 796 C C . ILE A 1 98 ? 10.473 10.235 -16.959 1.00 82.81 98 ILE A C 1
ATOM 798 O O . ILE A 1 98 ? 11.397 10.415 -17.751 1.00 82.81 98 ILE A O 1
ATOM 802 N N . TYR A 1 99 ? 9.834 9.066 -16.866 1.00 80.00 99 TYR A N 1
ATOM 803 C CA . TYR A 1 99 ? 10.184 7.863 -17.621 1.00 80.00 99 TYR A CA 1
ATOM 804 C C . TYR A 1 99 ? 8.994 7.407 -18.476 1.00 80.00 99 TYR A C 1
ATOM 806 O O . TYR A 1 99 ? 8.253 6.497 -18.083 1.00 80.00 99 TYR A O 1
ATOM 814 N N . PRO A 1 100 ? 8.773 8.047 -19.639 1.00 78.81 100 PRO A N 1
ATOM 815 C CA . PRO A 1 100 ? 7.617 7.762 -20.473 1.00 78.81 100 PRO A CA 1
ATOM 816 C C . PRO A 1 100 ? 7.653 6.340 -21.029 1.00 78.81 100 PRO A C 1
ATOM 818 O O . PRO A 1 100 ? 8.711 5.780 -21.330 1.00 78.81 100 PRO A O 1
ATOM 821 N N . GLN A 1 101 ? 6.460 5.773 -21.209 1.00 71.62 101 GLN A N 1
ATOM 822 C CA . GLN A 1 101 ? 6.295 4.475 -21.853 1.00 71.62 101 GLN A CA 1
ATOM 823 C C . GLN A 1 101 ? 6.786 4.566 -23.307 1.00 71.62 101 GLN A C 1
ATOM 825 O O . GLN A 1 101 ? 6.296 5.421 -24.049 1.00 71.62 101 GLN A O 1
ATOM 830 N N . PRO A 1 102 ? 7.729 3.716 -23.750 1.00 73.06 102 PRO A N 1
ATOM 831 C CA . PRO A 1 102 ? 8.165 3.736 -25.133 1.00 73.06 102 PRO A CA 1
ATOM 832 C C . PRO A 1 102 ? 7.045 3.236 -26.058 1.00 73.06 102 PRO A C 1
ATOM 834 O O . PRO A 1 102 ? 6.303 2.320 -25.695 1.00 73.06 102 PRO A O 1
ATOM 837 N N . PRO A 1 103 ? 6.929 3.818 -27.263 1.00 66.75 103 PRO A N 1
ATOM 838 C CA . PRO A 1 103 ? 5.782 3.627 -28.151 1.00 66.75 103 PRO A CA 1
ATOM 839 C C . PRO A 1 103 ? 5.696 2.234 -28.794 1.00 66.75 103 PRO A C 1
ATOM 841 O O . PRO A 1 103 ? 4.613 1.831 -29.207 1.00 66.75 103 PRO A O 1
ATOM 844 N N . SER A 1 104 ? 6.799 1.483 -28.874 1.00 65.38 104 SER A N 1
ATOM 845 C CA . SER A 1 104 ? 6.809 0.110 -29.392 1.00 65.38 104 SER A CA 1
ATOM 846 C C . SER A 1 104 ? 7.686 -0.781 -28.522 1.00 65.38 104 SER A C 1
ATOM 848 O O . SER A 1 104 ? 8.903 -0.590 -28.465 1.00 65.38 104 SER A O 1
ATOM 850 N N . ARG A 1 105 ? 7.083 -1.760 -27.848 1.00 68.38 105 ARG A N 1
ATOM 851 C CA . ARG A 1 105 ? 7.809 -2.748 -27.049 1.00 68.38 105 ARG A CA 1
ATOM 852 C C . ARG A 1 105 ? 7.159 -4.122 -27.180 1.00 68.38 105 ARG A C 1
ATOM 854 O O . ARG A 1 105 ? 5.947 -4.214 -27.346 1.00 68.38 105 ARG A O 1
ATOM 861 N N . ASN A 1 106 ? 7.962 -5.179 -27.063 1.00 79.44 106 ASN A N 1
ATOM 862 C CA . ASN A 1 106 ? 7.503 -6.569 -27.177 1.00 79.44 106 ASN A CA 1
ATOM 863 C C . ASN A 1 106 ? 6.757 -7.076 -25.929 1.00 79.44 106 ASN A C 1
ATOM 865 O O . ASN A 1 106 ? 6.309 -8.218 -25.908 1.00 79.44 106 ASN A O 1
ATOM 869 N N . PHE A 1 107 ? 6.637 -6.257 -24.880 1.00 86.31 107 PHE A N 1
ATOM 870 C CA . PHE A 1 107 ? 5.828 -6.556 -23.703 1.00 86.31 107 PHE A CA 1
ATOM 871 C C . PHE A 1 107 ? 5.242 -5.275 -23.104 1.00 86.31 107 PHE A C 1
ATOM 873 O O . PHE A 1 107 ? 5.788 -4.182 -23.275 1.00 86.31 107 PHE A O 1
ATOM 880 N N . TYR A 1 108 ? 4.134 -5.430 -22.385 1.00 86.94 108 TYR A N 1
ATOM 881 C CA . TYR A 1 108 ? 3.418 -4.351 -21.718 1.00 86.94 108 TYR A CA 1
ATOM 882 C C . TYR A 1 108 ? 3.023 -4.800 -20.312 1.00 86.94 108 TYR A C 1
ATOM 884 O O . TYR A 1 108 ? 2.506 -5.903 -20.150 1.00 86.94 108 TYR A O 1
ATOM 892 N N . LEU A 1 109 ? 3.246 -3.939 -19.318 1.00 88.88 109 LEU A N 1
ATOM 893 C CA . LEU A 1 109 ? 2.728 -4.107 -17.961 1.00 88.88 109 LEU A CA 1
ATOM 894 C C . LEU A 1 109 ? 1.826 -2.926 -17.613 1.00 88.88 109 LEU A C 1
ATOM 896 O O . LEU A 1 109 ? 2.138 -1.774 -17.942 1.00 88.88 109 LEU A O 1
ATOM 900 N N . SER A 1 110 ? 0.718 -3.213 -16.932 1.00 90.75 110 SER A N 1
ATOM 901 C CA . SER A 1 110 ? -0.161 -2.165 -16.423 1.00 90.75 110 SER A CA 1
ATOM 902 C C . SER A 1 110 ? 0.542 -1.352 -15.327 1.00 90.75 110 SER A C 1
ATOM 904 O O . SER A 1 110 ? 1.528 -1.788 -14.732 1.00 90.75 110 SER A O 1
ATOM 906 N N . LEU A 1 111 ? 0.039 -0.150 -15.026 1.00 90.25 111 LEU A N 1
ATOM 907 C CA . LEU A 1 111 ? 0.557 0.634 -13.894 1.00 90.25 111 LEU A CA 1
ATOM 908 C C . LEU A 1 111 ? 0.374 -0.086 -12.553 1.00 90.25 111 LEU A C 1
ATOM 910 O O . LEU A 1 111 ? 1.143 0.159 -11.628 1.00 90.25 111 LEU A O 1
ATOM 914 N N . GLU A 1 112 ? -0.636 -0.951 -12.455 1.00 90.94 112 GLU A N 1
ATOM 915 C CA . GLU A 1 112 ? -0.902 -1.760 -11.271 1.00 90.94 112 GLU A CA 1
ATOM 916 C C . GLU A 1 112 ? 0.169 -2.841 -11.101 1.00 90.94 112 GLU A C 1
ATOM 918 O O . GLU A 1 112 ? 0.826 -2.865 -10.064 1.00 90.94 112 GLU A O 1
ATOM 923 N N . ASP A 1 113 ? 0.444 -3.630 -12.147 1.00 91.69 113 ASP A N 1
ATOM 924 C CA . ASP A 1 113 ? 1.481 -4.677 -12.117 1.00 91.69 113 ASP A CA 1
ATOM 925 C C . ASP A 1 113 ? 2.861 -4.092 -11.788 1.00 91.69 113 ASP A C 1
ATOM 927 O O . ASP A 1 113 ? 3.616 -4.617 -10.970 1.00 91.69 113 ASP A O 1
ATOM 931 N N . ARG A 1 114 ? 3.179 -2.943 -12.391 1.00 93.12 114 ARG A N 1
ATOM 932 C CA . ARG A 1 114 ? 4.417 -2.205 -12.107 1.00 93.12 114 ARG A CA 1
ATOM 933 C C . ARG A 1 114 ? 4.456 -1.685 -10.667 1.00 93.12 114 ARG A C 1
ATOM 935 O O . ARG A 1 114 ? 5.512 -1.676 -10.038 1.00 93.12 114 ARG A O 1
ATOM 942 N N . GLY A 1 115 ? 3.310 -1.274 -10.127 1.00 94.31 115 GLY A N 1
ATOM 943 C CA . GLY A 1 115 ? 3.180 -0.850 -8.736 1.00 94.31 115 GLY A CA 1
ATOM 944 C C . GLY A 1 115 ? 3.395 -1.984 -7.733 1.00 94.31 115 GLY A C 1
ATOM 945 O O . GLY A 1 115 ? 3.997 -1.752 -6.682 1.00 94.31 115 GLY A O 1
ATOM 946 N N . GLU A 1 116 ? 2.975 -3.210 -8.054 1.00 93.00 116 GLU A N 1
ATOM 947 C CA . GLU A 1 116 ? 3.289 -4.392 -7.240 1.00 93.00 116 GLU A CA 1
ATOM 948 C C . GLU A 1 116 ? 4.794 -4.670 -7.208 1.00 93.00 116 GLU A C 1
ATOM 950 O O . GLU A 1 116 ? 5.357 -4.872 -6.131 1.00 93.00 116 GLU A O 1
ATOM 955 N N . LEU A 1 117 ? 5.474 -4.566 -8.353 1.00 92.88 117 LEU A N 1
ATOM 956 C CA . LEU A 1 117 ? 6.932 -4.704 -8.411 1.00 92.88 117 LEU A CA 1
ATOM 957 C C . LEU A 1 117 ? 7.645 -3.622 -7.598 1.00 92.88 117 LEU A C 1
ATOM 959 O O . LEU A 1 117 ? 8.604 -3.913 -6.889 1.00 92.88 117 LEU A O 1
ATOM 963 N N . ILE A 1 118 ? 7.151 -2.379 -7.612 1.00 94.81 118 ILE A N 1
ATOM 964 C CA . ILE A 1 118 ? 7.676 -1.321 -6.735 1.00 94.81 118 ILE A CA 1
ATOM 965 C C . ILE A 1 118 ? 7.556 -1.721 -5.261 1.00 94.81 118 ILE A C 1
ATOM 967 O O . ILE A 1 118 ? 8.489 -1.478 -4.496 1.00 94.81 118 ILE A O 1
ATOM 971 N N . ARG A 1 119 ? 6.451 -2.349 -4.838 1.00 93.75 119 ARG A N 1
ATOM 972 C CA . ARG A 1 119 ? 6.320 -2.844 -3.456 1.00 93.75 119 ARG A CA 1
ATOM 973 C C . ARG A 1 119 ? 7.304 -3.963 -3.150 1.00 93.75 119 ARG A C 1
ATOM 975 O O . ARG A 1 119 ? 7.910 -3.937 -2.083 1.00 93.75 119 ARG A O 1
ATOM 982 N N . GLU A 1 120 ? 7.497 -4.899 -4.072 1.00 91.56 120 GLU A N 1
ATOM 983 C CA . GLU A 1 120 ? 8.480 -5.975 -3.916 1.00 91.56 120 GLU A CA 1
ATOM 984 C C . GLU A 1 120 ? 9.903 -5.418 -3.769 1.00 91.56 120 GLU A C 1
ATOM 986 O O . GLU A 1 120 ? 10.647 -5.795 -2.863 1.00 91.56 120 GLU A O 1
ATOM 991 N N . ILE A 1 121 ? 10.260 -4.438 -4.601 1.00 92.19 121 ILE A N 1
ATOM 992 C CA . ILE A 1 121 ? 11.543 -3.743 -4.519 1.00 92.19 121 ILE A CA 1
ATOM 993 C C . ILE A 1 121 ? 11.683 -3.011 -3.172 1.00 92.19 121 ILE A C 1
ATOM 995 O O . ILE A 1 121 ? 12.745 -3.074 -2.552 1.00 92.19 121 ILE A O 1
ATOM 999 N N . VAL A 1 122 ? 10.629 -2.346 -2.680 1.00 92.62 122 VAL A N 1
ATOM 1000 C CA . VAL A 1 122 ? 10.640 -1.712 -1.349 1.00 92.62 122 VAL A CA 1
ATOM 1001 C C . VAL A 1 122 ? 10.867 -2.737 -0.244 1.00 92.62 122 VAL A C 1
ATOM 1003 O O . VAL A 1 122 ? 11.656 -2.456 0.654 1.00 92.62 122 VAL A O 1
ATOM 1006 N N . GLU A 1 123 ? 10.235 -3.908 -0.304 1.00 88.19 123 GLU A N 1
ATOM 1007 C CA . GLU A 1 123 ? 10.373 -4.951 0.721 1.00 88.19 123 GLU A CA 1
ATOM 1008 C C . GLU A 1 123 ? 11.825 -5.449 0.844 1.00 88.19 123 GLU A C 1
ATOM 1010 O O . GLU A 1 123 ? 12.286 -5.729 1.949 1.00 88.19 123 GLU A O 1
ATOM 1015 N N . ASN A 1 124 ? 12.590 -5.450 -0.254 1.00 85.06 124 ASN A N 1
ATOM 1016 C CA . ASN A 1 124 ? 14.025 -5.759 -0.231 1.00 85.06 124 ASN A CA 1
ATOM 1017 C C . ASN A 1 124 ? 14.856 -4.707 0.532 1.00 85.06 124 ASN A C 1
ATOM 1019 O O . ASN A 1 124 ? 15.850 -5.035 1.178 1.00 85.06 124 ASN A O 1
ATOM 1023 N N . PHE A 1 125 ? 14.471 -3.428 0.475 1.00 82.75 125 PHE A N 1
ATOM 1024 C CA . PHE A 1 125 ? 15.216 -2.332 1.116 1.00 82.75 125 PHE A CA 1
ATOM 1025 C C . PHE A 1 125 ? 14.749 -2.024 2.534 1.00 82.75 125 PHE A C 1
ATOM 1027 O O . PHE A 1 125 ? 15.534 -1.637 3.404 1.00 82.75 125 PHE A O 1
ATOM 1034 N N . TYR A 1 126 ? 13.442 -2.108 2.735 1.00 86.94 126 TYR A N 1
ATOM 1035 C CA . TYR A 1 126 ? 12.755 -1.706 3.942 1.00 86.94 126 TYR A CA 1
ATOM 1036 C C . TYR A 1 126 ? 11.660 -2.728 4.254 1.00 86.94 126 TYR A C 1
ATOM 1038 O O . TYR A 1 126 ? 10.473 -2.440 4.079 1.00 86.94 126 TYR A O 1
ATOM 1046 N N . PRO A 1 127 ? 12.065 -3.933 4.696 1.00 83.44 127 PRO A N 1
ATOM 1047 C CA . PRO A 1 127 ? 11.134 -5.020 4.921 1.00 83.44 127 PRO A CA 1
ATOM 1048 C C . PRO A 1 127 ? 10.115 -4.640 5.986 1.00 83.44 127 PRO A C 1
ATOM 1050 O O . PRO A 1 127 ? 10.448 -4.012 6.999 1.00 83.44 127 PRO A O 1
ATOM 1053 N N . ASN A 1 128 ? 8.879 -5.083 5.782 1.00 82.19 128 ASN A N 1
ATOM 1054 C CA . ASN A 1 128 ? 7.752 -4.872 6.683 1.00 82.19 128 ASN A CA 1
ATOM 1055 C C . ASN A 1 128 ? 7.400 -3.392 6.871 1.00 82.19 128 ASN A C 1
ATOM 1057 O O . ASN A 1 128 ? 7.005 -2.964 7.960 1.00 82.19 128 ASN A O 1
ATOM 1061 N N . ALA A 1 129 ? 7.537 -2.622 5.792 1.00 87.94 129 ALA A N 1
ATOM 1062 C CA . ALA A 1 129 ? 7.168 -1.220 5.732 1.00 87.94 129 ALA A CA 1
ATOM 1063 C C . ALA A 1 129 ? 5.715 -0.981 6.175 1.00 87.94 129 ALA A C 1
ATOM 1065 O O . ALA A 1 129 ? 4.773 -1.619 5.694 1.00 87.94 129 ALA A O 1
ATOM 1066 N N . ASP A 1 130 ? 5.512 0.004 7.049 1.00 90.06 130 ASP A N 1
ATOM 1067 C CA . ASP A 1 130 ? 4.177 0.495 7.369 1.00 90.06 130 ASP A CA 1
ATOM 1068 C C . ASP A 1 130 ? 3.785 1.635 6.427 1.00 90.06 130 ASP A C 1
ATOM 1070 O O . ASP A 1 130 ? 4.008 2.812 6.700 1.00 90.06 130 ASP A O 1
ATOM 1074 N N . TYR A 1 131 ? 3.138 1.284 5.317 1.00 92.19 131 TYR A N 1
ATOM 1075 C CA . TYR A 1 131 ? 2.642 2.257 4.341 1.00 92.19 131 TYR A CA 1
ATOM 1076 C C . TYR A 1 131 ? 1.650 3.259 4.932 1.00 92.19 131 TYR A C 1
ATOM 1078 O O . TYR A 1 131 ? 1.549 4.376 4.422 1.00 92.19 131 TYR A O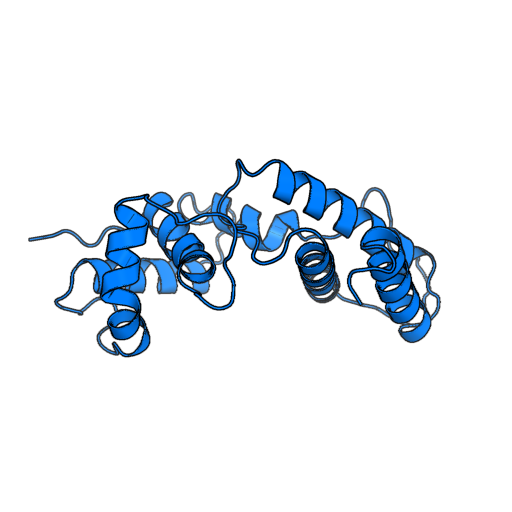 1
ATOM 1086 N N . SER A 1 132 ? 0.956 2.906 6.019 1.00 92.19 132 SER A N 1
ATOM 1087 C CA . SER A 1 132 ? 0.022 3.818 6.682 1.00 92.19 132 SER A CA 1
ATOM 1088 C C . SER A 1 132 ? 0.730 4.983 7.389 1.00 92.19 132 SER A C 1
ATOM 1090 O O . SER A 1 132 ? 0.098 6.014 7.663 1.00 92.19 132 SER A O 1
ATOM 1092 N N . ASP A 1 133 ? 2.043 4.872 7.630 1.00 91.06 133 ASP A N 1
ATOM 1093 C CA . ASP A 1 133 ? 2.846 5.949 8.184 1.00 91.06 133 ASP A CA 1
ATOM 1094 C C . ASP A 1 133 ? 3.369 6.904 7.102 1.00 91.06 133 ASP A C 1
ATOM 1096 O O . ASP A 1 133 ? 4.446 6.755 6.526 1.00 91.06 133 ASP A O 1
ATOM 1100 N N . LEU A 1 134 ? 2.580 7.944 6.826 1.00 91.50 134 LEU A N 1
ATOM 1101 C CA . LEU A 1 134 ? 2.952 9.003 5.883 1.00 91.50 134 LEU A CA 1
ATOM 1102 C C . LEU A 1 134 ? 4.163 9.840 6.325 1.00 91.50 134 LEU A C 1
ATOM 1104 O O . LEU A 1 134 ? 4.704 10.566 5.498 1.00 91.50 134 LEU A O 1
ATOM 1108 N N . GLN A 1 135 ? 4.574 9.748 7.592 1.00 91.31 135 GLN A N 1
ATOM 1109 C CA . GLN A 1 135 ? 5.729 10.474 8.131 1.00 91.31 135 GLN A CA 1
ATOM 1110 C C . GLN A 1 135 ? 7.011 9.628 8.127 1.00 91.31 135 GLN A C 1
ATOM 1112 O O . GLN A 1 135 ? 8.060 10.095 8.563 1.00 91.31 135 GLN A O 1
ATOM 1117 N N . ASP A 1 136 ? 6.954 8.384 7.642 1.00 90.38 136 ASP A N 1
ATOM 1118 C CA . ASP A 1 136 ? 8.135 7.532 7.547 1.00 90.38 136 ASP A CA 1
ATOM 1119 C C . ASP A 1 136 ? 9.032 7.968 6.375 1.00 90.38 136 ASP A C 1
ATOM 1121 O O . ASP A 1 136 ? 8.836 7.584 5.215 1.00 90.38 136 ASP A O 1
ATOM 1125 N N . GLU A 1 137 ? 10.041 8.781 6.693 1.00 92.06 137 GLU A N 1
ATOM 1126 C CA . GLU A 1 137 ? 11.051 9.268 5.747 1.00 92.06 137 GLU A CA 1
ATOM 1127 C C . GLU A 1 137 ? 11.881 8.135 5.121 1.00 92.06 137 GLU A C 1
ATOM 1129 O O . GLU A 1 137 ? 12.310 8.236 3.965 1.00 92.06 137 GLU A O 1
ATOM 1134 N N . LYS A 1 138 ? 12.090 7.026 5.848 1.00 90.75 138 LYS A N 1
ATOM 1135 C CA . LYS A 1 138 ? 12.831 5.870 5.325 1.00 90.75 138 LYS A CA 1
ATOM 1136 C C . LYS A 1 138 ? 12.012 5.162 4.264 1.00 90.75 138 LYS A C 1
ATOM 1138 O O . LYS A 1 138 ? 12.539 4.877 3.190 1.00 90.75 138 LYS A O 1
ATOM 1143 N N . LEU A 1 139 ? 10.723 4.952 4.525 1.00 92.69 139 LEU A N 1
ATOM 1144 C CA . LEU A 1 139 ? 9.804 4.416 3.529 1.00 92.69 139 LEU A CA 1
ATOM 1145 C C . LEU A 1 139 ? 9.660 5.361 2.329 1.00 92.69 139 LEU A C 1
ATOM 1147 O O . LEU A 1 139 ? 9.662 4.904 1.190 1.00 92.69 139 LEU A O 1
ATOM 1151 N N . ALA A 1 140 ? 9.572 6.677 2.547 1.00 93.00 140 ALA A N 1
ATOM 1152 C CA . ALA A 1 140 ? 9.538 7.645 1.448 1.00 93.00 140 ALA A CA 1
ATOM 1153 C C . ALA A 1 140 ? 10.779 7.535 0.545 1.00 93.00 140 ALA A C 1
ATOM 1155 O O . ALA A 1 140 ? 10.648 7.479 -0.677 1.00 93.00 140 ALA A O 1
ATOM 1156 N N . THR A 1 141 ? 11.962 7.411 1.149 1.00 93.12 141 THR A N 1
ATOM 1157 C CA . THR A 1 141 ? 13.224 7.212 0.424 1.00 93.12 141 THR A CA 1
ATOM 1158 C C . THR A 1 141 ? 13.258 5.868 -0.310 1.00 93.12 141 THR A C 1
ATOM 1160 O O . THR A 1 141 ? 13.693 5.805 -1.459 1.00 93.12 141 THR A O 1
ATOM 1163 N N . ALA A 1 142 ? 12.791 4.789 0.326 1.00 93.06 142 ALA A N 1
ATOM 1164 C CA . ALA A 1 142 ? 12.732 3.461 -0.285 1.00 93.06 142 ALA A CA 1
ATOM 1165 C C . ALA A 1 142 ? 11.798 3.436 -1.503 1.00 93.06 142 ALA A C 1
ATOM 1167 O O . ALA A 1 142 ? 12.165 2.890 -2.540 1.00 93.06 142 ALA A O 1
ATOM 1168 N N . LEU A 1 143 ? 10.633 4.082 -1.404 1.00 94.75 143 LEU A N 1
ATOM 1169 C CA . LEU A 1 143 ? 9.676 4.209 -2.504 1.00 94.75 143 LEU A CA 1
ATOM 1170 C C . LEU A 1 143 ? 10.254 4.969 -3.691 1.00 94.75 143 LEU A C 1
ATOM 1172 O O . LEU A 1 143 ? 10.092 4.532 -4.825 1.00 94.75 143 LEU A O 1
ATOM 1176 N N . GLU A 1 144 ? 10.941 6.083 -3.441 1.00 92.88 144 GLU A N 1
ATOM 1177 C CA . GLU A 1 144 ? 11.558 6.851 -4.521 1.00 92.88 144 GLU A CA 1
ATOM 1178 C C . GLU A 1 144 ? 12.611 6.027 -5.263 1.00 92.88 144 GLU A C 1
ATOM 1180 O O . GLU A 1 144 ? 12.589 5.938 -6.489 1.00 92.88 144 GLU A O 1
ATOM 1185 N N . ARG A 1 145 ? 13.480 5.334 -4.520 1.00 91.75 145 ARG A N 1
ATOM 1186 C CA . ARG A 1 145 ? 14.481 4.437 -5.110 1.00 91.75 145 ARG A CA 1
ATOM 1187 C C . ARG A 1 145 ? 13.836 3.312 -5.913 1.00 91.75 145 ARG A C 1
ATOM 1189 O O . ARG A 1 145 ? 14.260 3.054 -7.035 1.00 91.75 145 ARG A O 1
ATOM 1196 N N . ALA A 1 146 ? 12.806 2.672 -5.363 1.00 94.12 146 ALA A N 1
ATOM 1197 C CA . ALA A 1 146 ? 12.090 1.594 -6.033 1.00 94.12 146 ALA A CA 1
ATOM 1198 C C . ALA A 1 146 ? 11.447 2.057 -7.347 1.00 94.12 146 ALA A C 1
ATOM 1200 O O . ALA A 1 146 ? 11.579 1.373 -8.358 1.00 94.12 146 ALA A O 1
ATOM 1201 N N . ARG A 1 147 ? 10.833 3.249 -7.366 1.00 93.88 147 ARG A N 1
ATOM 1202 C CA . ARG A 1 147 ? 10.265 3.843 -8.586 1.00 93.88 147 ARG A CA 1
ATOM 1203 C C . ARG A 1 147 ? 11.314 4.101 -9.658 1.00 93.88 147 ARG A C 1
ATOM 1205 O O . ARG A 1 147 ? 11.037 3.843 -10.824 1.00 93.88 147 ARG A O 1
ATOM 1212 N N . ILE A 1 148 ? 12.492 4.600 -9.282 1.00 91.56 148 ILE A N 1
ATOM 1213 C CA . ILE A 1 148 ? 13.585 4.858 -10.230 1.00 91.56 148 ILE A CA 1
ATOM 1214 C C . ILE A 1 148 ? 14.082 3.547 -10.845 1.00 91.56 148 ILE A C 1
ATOM 1216 O O . ILE A 1 148 ? 14.177 3.456 -12.066 1.00 91.56 148 ILE A O 1
ATOM 1220 N N . ILE A 1 149 ? 14.355 2.533 -10.017 1.00 92.06 149 ILE A N 1
ATOM 1221 C CA . ILE A 1 149 ? 14.822 1.215 -10.478 1.00 92.06 149 ILE A CA 1
ATOM 1222 C C . ILE A 1 149 ? 13.794 0.594 -11.420 1.00 92.06 149 ILE A C 1
ATOM 1224 O O . ILE A 1 149 ? 14.138 0.189 -12.528 1.00 92.06 149 ILE A O 1
ATOM 1228 N N . GLU A 1 150 ? 12.530 0.563 -10.997 1.00 93.88 150 GLU A N 1
ATOM 1229 C CA . GLU A 1 150 ? 11.442 0.032 -11.809 1.00 93.88 150 GLU A CA 1
ATOM 1230 C C . GLU A 1 150 ? 11.338 0.775 -13.143 1.00 93.88 150 GLU A C 1
ATOM 1232 O O . GLU A 1 150 ? 11.333 0.147 -14.198 1.00 93.88 150 GLU A O 1
ATOM 1237 N N . SER A 1 151 ? 11.346 2.110 -13.116 1.00 91.75 151 SER A N 1
ATOM 1238 C CA . SER A 1 151 ? 11.154 2.921 -14.319 1.00 91.75 151 SER A CA 1
ATOM 1239 C C . SER A 1 151 ? 12.313 2.784 -15.310 1.00 91.75 151 SER A C 1
ATOM 1241 O O . SER A 1 151 ? 12.071 2.696 -16.512 1.00 91.75 151 SER A O 1
ATOM 1243 N N . GLN A 1 152 ? 13.559 2.714 -14.828 1.00 89.69 152 GLN A N 1
ATOM 1244 C CA . GLN A 1 152 ? 14.742 2.465 -15.662 1.00 89.69 152 GLN A CA 1
ATOM 1245 C C . GLN A 1 152 ? 14.714 1.068 -16.276 1.00 89.69 152 GLN A C 1
ATOM 1247 O O . GLN A 1 152 ? 14.904 0.919 -17.485 1.00 89.69 152 GLN A O 1
ATOM 1252 N N . GLY A 1 153 ? 14.433 0.054 -15.454 1.00 90.75 153 GLY A N 1
ATOM 1253 C CA . GLY A 1 153 ? 14.311 -1.324 -15.910 1.00 90.75 153 GLY A CA 1
ATOM 1254 C C . GLY A 1 153 ? 13.234 -1.445 -16.968 1.00 90.75 153 GLY A C 1
ATOM 1255 O O . GLY A 1 153 ? 13.471 -2.030 -18.025 1.00 90.75 153 GLY A O 1
ATOM 1256 N N . TYR A 1 154 ? 12.075 -0.830 -16.718 1.00 90.88 154 TYR A N 1
ATOM 1257 C CA . TYR A 1 154 ? 10.996 -0.797 -17.681 1.00 90.88 154 TYR A CA 1
ATOM 1258 C C . TYR A 1 154 ? 11.513 -0.128 -18.951 1.00 90.88 154 TYR A C 1
ATOM 1260 O O . TYR A 1 154 ? 11.474 -0.755 -19.994 1.00 90.88 154 TYR A O 1
ATOM 1268 N N . GLN A 1 155 ? 12.051 1.092 -18.902 1.00 87.88 155 GLN A N 1
ATOM 1269 C CA . GLN A 1 155 ? 12.500 1.835 -20.085 1.00 87.88 155 GLN A CA 1
ATOM 1270 C C . GLN A 1 155 ? 13.513 1.079 -20.965 1.00 87.88 155 GLN A C 1
ATOM 1272 O O . GLN A 1 155 ? 13.401 1.154 -22.188 1.00 87.88 155 GLN A O 1
ATOM 1277 N N . TRP A 1 156 ? 14.474 0.372 -20.366 1.00 87.00 156 TRP A N 1
ATOM 1278 C CA . TRP A 1 156 ? 15.579 -0.267 -21.091 1.00 87.00 156 TRP A CA 1
ATOM 1279 C C . TRP A 1 156 ? 15.313 -1.706 -21.522 1.00 87.00 156 TRP A C 1
ATOM 1281 O O . TRP A 1 156 ? 15.956 -2.188 -22.452 1.00 87.00 156 TRP A O 1
ATOM 1291 N N . ALA A 1 157 ? 14.400 -2.413 -20.861 1.00 89.81 157 ALA A N 1
ATOM 1292 C CA . ALA A 1 157 ? 14.122 -3.795 -21.206 1.00 89.81 157 ALA A CA 1
ATOM 1293 C C . ALA A 1 157 ? 13.301 -3.904 -22.498 1.00 89.81 157 ALA A C 1
ATOM 1295 O O . ALA A 1 157 ? 12.248 -3.285 -22.649 1.00 89.81 157 ALA A O 1
ATOM 1296 N N . GLU A 1 158 ? 13.749 -4.763 -23.412 1.00 88.06 158 GLU A N 1
ATOM 1297 C CA . GLU A 1 158 ? 13.027 -5.074 -24.653 1.00 88.06 158 GLU A CA 1
ATOM 1298 C C . GLU A 1 158 ? 12.061 -6.257 -24.496 1.00 88.06 158 GLU A C 1
ATOM 1300 O O . GLU A 1 158 ? 11.092 -6.376 -25.246 1.00 88.06 158 GLU A O 1
ATOM 1305 N N . THR A 1 159 ? 12.304 -7.120 -23.507 1.00 91.31 159 THR A N 1
ATOM 1306 C CA . THR A 1 159 ? 11.501 -8.307 -23.182 1.00 91.31 159 THR A CA 1
ATOM 1307 C C . THR A 1 159 ? 11.198 -8.358 -21.687 1.00 91.31 159 THR A C 1
ATOM 1309 O O . THR A 1 159 ? 11.944 -7.797 -20.881 1.00 91.31 159 THR A O 1
ATOM 1312 N N . LEU A 1 160 ? 10.134 -9.073 -21.305 1.00 90.31 160 LEU A N 1
ATOM 1313 C CA . LEU A 1 160 ? 9.778 -9.267 -19.896 1.00 90.31 160 LEU A CA 1
ATOM 1314 C C . LEU A 1 160 ? 10.924 -9.931 -19.113 1.00 90.31 160 LEU A C 1
ATOM 1316 O O . LEU A 1 160 ? 11.270 -9.498 -18.025 1.00 90.31 160 LEU A O 1
ATOM 1320 N N . THR A 1 161 ? 11.607 -10.907 -19.714 1.00 92.06 161 THR A N 1
ATOM 1321 C CA . THR A 1 161 ? 12.758 -11.567 -19.083 1.00 92.06 161 THR A CA 1
ATOM 1322 C C . THR A 1 161 ? 13.917 -10.604 -18.823 1.00 92.06 161 THR A C 1
ATOM 1324 O O . THR A 1 161 ? 14.545 -10.671 -17.769 1.00 92.06 161 THR A O 1
ATOM 1327 N N . ALA A 1 162 ? 14.218 -9.700 -19.762 1.00 91.62 162 ALA A N 1
ATOM 1328 C CA . ALA A 1 162 ? 15.262 -8.694 -19.562 1.00 91.62 162 ALA A CA 1
ATOM 1329 C C . ALA A 1 162 ? 14.895 -7.721 -18.432 1.00 91.62 162 ALA A C 1
ATOM 1331 O O . ALA A 1 162 ? 15.765 -7.319 -17.659 1.00 91.62 162 ALA A O 1
ATOM 1332 N N . TYR A 1 163 ? 13.610 -7.387 -18.323 1.00 91.94 163 TYR A N 1
ATOM 1333 C CA . TYR A 1 163 ? 13.071 -6.557 -17.256 1.00 91.94 163 TYR A CA 1
ATOM 1334 C C . TYR A 1 163 ? 13.207 -7.230 -15.886 1.00 91.94 163 TYR A C 1
ATOM 1336 O O . TYR A 1 163 ? 13.832 -6.659 -14.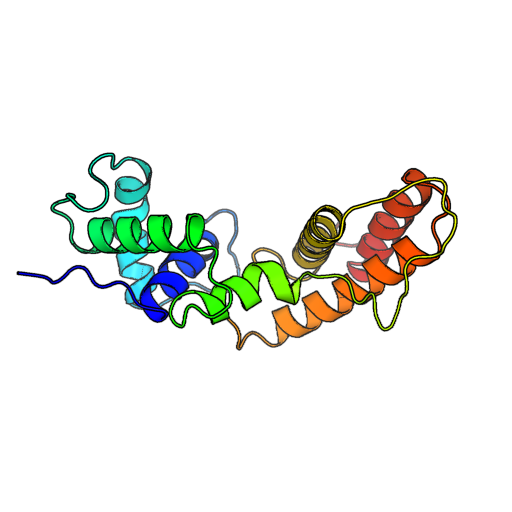994 1.00 91.94 163 TYR A O 1
ATOM 1344 N N . ASP A 1 164 ? 12.744 -8.471 -15.743 1.00 90.94 164 ASP A N 1
ATOM 1345 C CA . ASP A 1 164 ? 12.828 -9.221 -14.483 1.00 90.94 164 ASP A CA 1
ATOM 1346 C C . ASP A 1 164 ? 14.286 -9.395 -14.028 1.00 90.94 164 ASP A C 1
ATOM 1348 O O . ASP A 1 164 ? 14.633 -9.167 -12.866 1.00 90.94 164 ASP A O 1
ATOM 1352 N N . LEU A 1 165 ? 15.183 -9.733 -14.965 1.00 91.62 165 LEU A N 1
ATOM 1353 C CA . LEU A 1 165 ? 16.618 -9.845 -14.694 1.00 91.62 165 LEU A CA 1
ATOM 1354 C C . LEU A 1 165 ? 17.224 -8.517 -14.230 1.00 91.62 165 LEU A C 1
ATOM 1356 O O . LEU A 1 165 ? 18.074 -8.521 -13.336 1.00 91.62 165 LEU A O 1
ATOM 1360 N N . PHE A 1 166 ? 16.806 -7.393 -14.819 1.00 92.50 166 PHE A N 1
ATOM 1361 C CA . PHE A 1 166 ? 17.256 -6.067 -14.404 1.00 92.50 166 PHE A CA 1
ATOM 1362 C C . PHE A 1 166 ? 16.837 -5.770 -12.961 1.00 92.50 166 PHE A C 1
ATOM 1364 O O . PHE A 1 166 ? 17.694 -5.432 -12.140 1.00 92.50 166 PHE A O 1
ATOM 1371 N N . ILE A 1 167 ? 15.556 -5.961 -12.629 1.00 91.12 167 ILE A N 1
ATOM 1372 C CA . ILE A 1 167 ? 15.027 -5.705 -11.282 1.00 91.12 167 ILE A CA 1
ATOM 1373 C C . ILE A 1 167 ? 15.757 -6.560 -10.242 1.00 91.12 167 ILE A C 1
ATOM 1375 O O . ILE A 1 167 ? 16.257 -6.032 -9.245 1.00 91.12 167 ILE A O 1
ATOM 1379 N N . HIS A 1 168 ? 15.911 -7.862 -10.499 1.00 86.56 168 HIS A N 1
ATOM 1380 C CA . HIS A 1 168 ? 16.641 -8.755 -9.599 1.00 86.56 168 HIS A CA 1
ATOM 1381 C C . HIS A 1 168 ? 18.113 -8.364 -9.431 1.00 86.56 168 HIS A C 1
ATOM 1383 O O . HIS A 1 168 ? 18.661 -8.464 -8.329 1.00 86.56 168 HIS A O 1
ATOM 1389 N N . ARG A 1 169 ? 18.777 -7.928 -10.507 1.00 88.94 169 ARG A N 1
ATOM 1390 C CA . ARG A 1 169 ? 20.183 -7.516 -10.461 1.00 88.94 169 ARG A CA 1
ATOM 1391 C C . ARG A 1 169 ? 20.373 -6.260 -9.622 1.00 88.94 169 ARG A C 1
ATOM 1393 O O . ARG A 1 169 ? 21.271 -6.239 -8.781 1.00 88.94 169 ARG A O 1
ATOM 1400 N N . GLU A 1 170 ? 19.546 -5.242 -9.831 1.00 87.75 170 GLU A N 1
ATOM 1401 C CA . GLU A 1 170 ? 19.637 -3.989 -9.079 1.00 87.75 170 GLU A CA 1
ATOM 1402 C C . GLU A 1 170 ? 19.262 -4.190 -7.607 1.00 87.75 170 GLU A C 1
ATOM 1404 O O . GLU A 1 170 ? 19.972 -3.703 -6.726 1.00 87.75 170 GLU A O 1
ATOM 1409 N N . ALA A 1 171 ? 18.248 -5.013 -7.313 1.00 79.25 171 ALA A N 1
ATOM 1410 C CA . ALA A 1 171 ? 17.934 -5.408 -5.941 1.00 79.25 171 ALA A CA 1
ATOM 1411 C C . ALA A 1 171 ? 19.146 -6.055 -5.239 1.00 79.25 171 ALA A C 1
ATOM 1413 O O . ALA A 1 171 ? 19.531 -5.624 -4.149 1.00 79.25 171 ALA A O 1
ATOM 1414 N N . LYS A 1 172 ? 19.820 -7.023 -5.882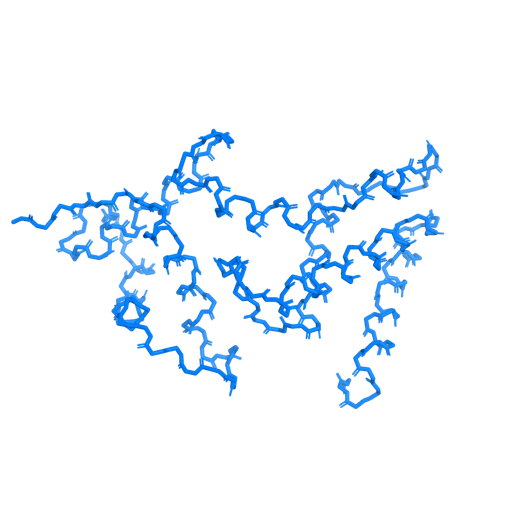 1.00 80.38 172 LYS A N 1
ATOM 1415 C CA . LYS A 1 172 ? 21.035 -7.663 -5.334 1.00 80.38 172 LYS A CA 1
ATOM 1416 C C . LYS A 1 172 ? 22.196 -6.688 -5.157 1.00 80.38 172 LYS A C 1
ATOM 1418 O O . LYS A 1 172 ? 22.880 -6.723 -4.136 1.00 80.38 172 LYS A O 1
ATOM 1423 N N . ARG A 1 173 ? 22.428 -5.812 -6.138 1.00 81.62 173 ARG A N 1
ATOM 1424 C CA . ARG A 1 173 ? 23.518 -4.826 -6.104 1.00 81.62 173 ARG A CA 1
ATOM 1425 C C . ARG A 1 173 ? 23.398 -3.891 -4.903 1.00 81.62 173 ARG A C 1
ATOM 1427 O O . ARG A 1 173 ? 24.407 -3.551 -4.295 1.00 81.62 173 ARG A O 1
ATOM 1434 N N . ILE A 1 174 ? 22.174 -3.490 -4.574 1.00 71.25 174 ILE A N 1
ATOM 1435 C CA . ILE A 1 174 ? 21.893 -2.533 -3.503 1.00 71.25 174 ILE A CA 1
ATOM 1436 C C . ILE A 1 174 ? 21.881 -3.209 -2.122 1.00 71.25 174 ILE A C 1
ATOM 1438 O O . ILE A 1 174 ? 22.320 -2.591 -1.155 1.00 71.25 174 ILE A O 1
ATOM 1442 N N . MET A 1 175 ? 21.429 -4.466 -2.014 1.00 67.62 175 MET A N 1
ATOM 1443 C CA . MET A 1 175 ? 21.433 -5.215 -0.743 1.00 67.62 175 MET A CA 1
ATOM 1444 C C . MET A 1 175 ? 22.829 -5.684 -0.293 1.00 67.62 175 MET A C 1
ATOM 1446 O O . MET A 1 175 ? 23.022 -5.960 0.894 1.00 67.62 175 MET A O 1
ATOM 1450 N N . GLY A 1 176 ? 23.798 -5.742 -1.213 1.00 57.41 176 GLY A N 1
ATOM 1451 C CA . GLY A 1 176 ? 25.158 -6.219 -0.953 1.00 57.41 176 GLY A CA 1
ATOM 1452 C C . GLY A 1 176 ? 25.264 -7.754 -0.876 1.00 57.41 176 GLY A C 1
ATOM 1453 O O . GLY A 1 176 ? 24.254 -8.446 -0.756 1.00 57.41 176 GLY A O 1
ATOM 1454 N N . PRO A 1 177 ? 26.486 -8.315 -0.955 1.00 54.06 177 PRO A N 1
ATOM 1455 C CA . PRO A 1 177 ? 26.707 -9.765 -1.030 1.00 54.06 177 PRO A CA 1
ATOM 1456 C C . PRO A 1 177 ? 26.377 -10.533 0.262 1.00 54.06 177 PRO A C 1
ATOM 1458 O O . PRO A 1 177 ? 26.289 -11.754 0.222 1.00 54.06 177 PRO A O 1
ATOM 1461 N N . GLU A 1 178 ? 26.185 -9.848 1.393 1.00 52.56 178 GLU A N 1
ATOM 1462 C CA . GLU A 1 178 ? 26.029 -10.478 2.716 1.00 52.56 178 GLU A CA 1
ATOM 1463 C C . GLU A 1 178 ? 24.572 -10.799 3.105 1.00 52.56 178 GLU A C 1
ATOM 1465 O O . GLU A 1 178 ? 24.334 -11.350 4.174 1.00 52.56 178 GLU A O 1
ATOM 1470 N N . ASN A 1 179 ? 23.597 -10.477 2.246 1.00 47.91 179 ASN A N 1
ATOM 1471 C CA . ASN A 1 179 ? 22.164 -10.706 2.493 1.00 47.91 179 ASN A CA 1
ATOM 1472 C C . ASN A 1 179 ? 21.514 -11.668 1.470 1.00 47.91 179 ASN A C 1
ATOM 1474 O O . ASN A 1 179 ? 20.316 -11.554 1.209 1.00 47.91 179 ASN A O 1
ATOM 1478 N N . CYS A 1 180 ? 22.291 -12.572 0.857 1.00 43.06 180 CYS A N 1
ATOM 1479 C CA . CYS A 1 180 ? 21.788 -13.650 -0.013 1.00 43.06 180 CYS A CA 1
ATOM 1480 C C . CYS A 1 180 ? 21.657 -14.978 0.738 1.00 43.06 180 CYS A C 1
ATOM 1482 O O . CYS A 1 180 ? 22.599 -15.321 1.485 1.00 43.06 180 CYS A O 1
#

InterPro domains:
  IPR000197 Zinc finger, TAZ-type [PF02135] (10-81)
  IPR000197 Zinc finger, TAZ-type [PS50134] (1-84)
  IPR035898 TAZ domain superfamily [G3DSA:1.20.1020.10] (2-90)
  IPR035898 TAZ domain superfamily [SSF57933] (9-88)
  IPR036529 Coactivator CBP, KIX domain superfamily [SSF47040] (112-170)

pLDDT: mean 86.53, std 12.14, range [41.09, 96.56]

Foldseek 3Di:
DDDQDQALVLLLLLLQLVLQLDPVQDDDDNDPPVSSVVCNVCVVVLVPDPCALNDPPSNSNNSSVSVVCQVPDPPCPPNNNVLVCCLQPVLLFAPCVVQPQDPDAPDDDDSVRLSVQLVVQLCLQPNSDSSSPPPPPSSSVSSVVSNVQSSVLNNPDRDPVSSVVSSVVVSDVVSDPPPD

Sequence (180 aa):
MSTIRLSKDNIRWMLHSRTCTDEKRQPRKICRDPRCLALKQIKQHVHACRRGQSCPIPLCATIAVCKEHFESCVDDRCFTCKDMKYAFYKRVIPNVEIYPQPPSRNFYLSLEDRGELIREIVENFYPNADYSDLQDEKLATALERARIIESQGYQWAETLTAYDLFIHREAKRIMGPENC